Protein AF-A0A415JN51-F1 (afdb_monomer_lite)

Secondary structure (DSSP, 8-state):
----HHHHHHHHHHHHHHHHHTTT-EEEEEESSGGG-EEEEEE--GGGHHHHHTB-GGG-SS-HHHHHHHHHHT---HHHHTT-B-TTHHHHHHHHHHHHHHHHH-S------TT-S--------------PPPP-

Structure (mmCIF, N/CA/C/O backbone):
data_AF-A0A415JN51-F1
#
_entry.id   AF-A0A415JN51-F1
#
loop_
_atom_site.group_PDB
_atom_site.id
_atom_site.type_symbol
_atom_site.label_atom_id
_atom_site.label_alt_id
_atom_site.label_comp_id
_atom_site.label_asym_id
_atom_site.label_entity_id
_atom_site.label_seq_id
_atom_site.pdbx_PDB_ins_code
_atom_site.Cartn_x
_atom_site.Cartn_y
_atom_site.Cartn_z
_atom_site.occupancy
_atom_site.B_iso_or_equiv
_atom_site.auth_seq_id
_atom_site.auth_comp_id
_atom_site.auth_asym_id
_atom_site.auth_atom_id
_atom_site.pdbx_PDB_model_num
ATOM 1 N N . MET A 1 1 ? 3.462 10.883 14.722 1.00 76.31 1 MET A N 1
ATOM 2 C CA . MET A 1 1 ? 2.596 11.958 14.181 1.00 76.31 1 MET A CA 1
ATOM 3 C C . MET A 1 1 ? 1.151 11.483 14.237 1.00 76.31 1 MET A C 1
ATOM 5 O O . MET A 1 1 ? 0.926 10.316 13.935 1.00 76.31 1 MET A O 1
ATOM 9 N N . LYS A 1 2 ? 0.189 12.329 14.635 1.00 83.19 2 LYS A N 1
ATOM 10 C CA . LYS A 1 2 ? -1.236 11.962 14.549 1.00 83.19 2 LYS A CA 1
ATOM 11 C C . LYS A 1 2 ? -1.699 12.045 13.095 1.00 83.19 2 LYS A C 1
ATOM 13 O O . LYS A 1 2 ? -1.398 13.027 12.419 1.00 83.19 2 LYS A O 1
ATOM 18 N N . ALA A 1 3 ? -2.414 11.030 12.621 1.00 87.94 3 ALA A N 1
ATOM 19 C CA . ALA A 1 3 ? -2.976 11.055 11.275 1.00 87.94 3 ALA A CA 1
ATOM 20 C C . ALA A 1 3 ? -4.059 12.135 11.145 1.00 87.94 3 ALA A C 1
ATOM 22 O O . ALA A 1 3 ? -4.873 12.322 12.048 1.00 87.94 3 ALA A O 1
ATOM 23 N N . ASN A 1 4 ? -4.101 12.818 10.000 1.00 92.38 4 ASN A N 1
ATOM 24 C CA . ASN A 1 4 ? -5.181 13.744 9.652 1.00 92.38 4 ASN A CA 1
ATOM 25 C C . ASN A 1 4 ? -6.023 13.202 8.478 1.00 92.38 4 ASN A C 1
ATOM 27 O O . ASN A 1 4 ? -5.711 12.173 7.872 1.00 92.38 4 ASN A O 1
ATOM 31 N N . LYS A 1 5 ? -7.102 13.915 8.126 1.00 94.88 5 LYS A N 1
ATOM 32 C CA . LYS A 1 5 ? -8.010 13.526 7.029 1.00 94.88 5 LYS A CA 1
ATOM 33 C C . LYS A 1 5 ? -7.300 13.396 5.669 1.00 94.88 5 LYS A C 1
ATOM 35 O O . LYS A 1 5 ? -7.679 12.545 4.864 1.00 94.88 5 LYS A O 1
ATOM 40 N N . ARG A 1 6 ? -6.275 14.215 5.402 1.00 94.56 6 ARG A N 1
ATOM 41 C CA . ARG A 1 6 ? -5.499 14.179 4.151 1.00 94.56 6 ARG A CA 1
ATOM 42 C C . ARG A 1 6 ? -4.644 12.917 4.072 1.00 94.56 6 ARG A C 1
ATOM 44 O O . ARG A 1 6 ? -4.610 12.276 3.023 1.00 94.56 6 ARG A O 1
ATOM 51 N N . ASP A 1 7 ? -4.000 12.543 5.171 1.00 93.56 7 ASP A N 1
ATOM 52 C CA . ASP A 1 7 ? -3.170 11.338 5.242 1.00 93.56 7 ASP A CA 1
ATOM 53 C C . ASP A 1 7 ? -4.012 10.072 5.101 1.00 93.56 7 ASP A C 1
ATOM 55 O O . ASP A 1 7 ? -3.680 9.197 4.305 1.00 93.56 7 ASP A O 1
ATOM 59 N N . VAL A 1 8 ? -5.172 10.028 5.759 1.00 95.25 8 VAL A N 1
ATOM 60 C CA . VAL A 1 8 ? -6.149 8.940 5.597 1.00 95.25 8 VAL A CA 1
ATOM 61 C C . VAL A 1 8 ? -6.571 8.780 4.137 1.00 95.25 8 VAL A C 1
ATOM 63 O O . VAL A 1 8 ? -6.551 7.672 3.604 1.00 95.25 8 VAL A O 1
ATOM 66 N N . ARG A 1 9 ? -6.891 9.884 3.448 1.00 96.19 9 ARG A N 1
ATOM 67 C CA . ARG A 1 9 ? -7.280 9.839 2.031 1.00 96.19 9 ARG A CA 1
ATOM 68 C C . ARG A 1 9 ? -6.153 9.322 1.135 1.00 96.19 9 ARG A C 1
ATOM 70 O O . ARG A 1 9 ? -6.416 8.563 0.206 1.00 96.19 9 ARG A O 1
ATOM 77 N N . ARG A 1 10 ? -4.899 9.685 1.428 1.00 94.88 10 ARG A N 1
ATOM 78 C CA . ARG A 1 10 ? -3.720 9.149 0.725 1.00 94.88 10 ARG A CA 1
ATOM 79 C C . ARG A 1 10 ? -3.588 7.640 0.924 1.00 94.88 10 ARG A C 1
ATOM 81 O O . ARG A 1 10 ? -3.386 6.932 -0.058 1.00 94.88 10 ARG A O 1
ATOM 88 N N . VAL A 1 11 ? -3.758 7.153 2.156 1.00 95.12 11 VAL A N 1
ATOM 89 C CA . VAL A 1 11 ? -3.719 5.715 2.471 1.00 95.12 11 VAL A CA 1
ATOM 90 C C . VAL A 1 11 ? -4.843 4.961 1.755 1.00 95.12 11 VAL A C 1
ATOM 92 O O . VAL A 1 11 ? -4.575 3.922 1.164 1.00 95.12 11 VAL A O 1
ATOM 95 N N . ILE A 1 12 ? -6.070 5.496 1.733 1.00 96.38 12 ILE A N 1
ATOM 96 C CA . ILE A 1 12 ? -7.211 4.904 1.006 1.00 96.38 12 ILE A CA 1
ATOM 97 C C . ILE A 1 12 ? -6.912 4.793 -0.495 1.00 96.38 12 ILE A C 1
ATOM 99 O O . ILE A 1 12 ? -7.061 3.724 -1.087 1.00 96.38 12 ILE A O 1
ATOM 103 N N . ASN A 1 13 ? -6.454 5.883 -1.115 1.00 95.44 13 ASN A N 1
ATOM 104 C CA . ASN A 1 13 ? -6.142 5.889 -2.545 1.00 95.44 13 ASN A CA 1
ATOM 105 C C . ASN A 1 13 ? -5.024 4.895 -2.881 1.00 95.44 13 ASN A C 1
ATOM 107 O O . ASN A 1 13 ? -5.109 4.188 -3.885 1.00 95.44 13 ASN A O 1
ATOM 111 N N . LEU A 1 14 ? -4.007 4.805 -2.021 1.00 94.31 14 LEU A N 1
ATOM 112 C CA . LEU A 1 14 ? -2.934 3.832 -2.183 1.00 94.31 14 LEU A CA 1
ATOM 113 C C . LEU A 1 14 ? -3.397 2.400 -1.960 1.00 94.31 14 LEU A C 1
ATOM 115 O O . LEU A 1 14 ? -2.978 1.549 -2.727 1.00 94.31 14 LEU A O 1
ATOM 119 N N . ALA A 1 15 ? -4.272 2.121 -0.993 1.00 95.00 15 ALA A N 1
ATOM 120 C CA . ALA A 1 15 ? -4.824 0.780 -0.801 1.00 95.00 15 ALA A CA 1
ATOM 121 C C . ALA A 1 15 ? -5.560 0.298 -2.057 1.00 95.00 15 ALA A C 1
ATOM 123 O O . ALA A 1 15 ? -5.341 -0.821 -2.499 1.00 95.00 15 ALA A O 1
ATOM 124 N N . ARG A 1 16 ? -6.353 1.169 -2.693 1.00 95.38 16 ARG A N 1
ATOM 125 C CA . ARG A 1 16 ? -7.057 0.853 -3.949 1.00 95.38 16 ARG A CA 1
ATOM 126 C C . ARG A 1 16 ? -6.125 0.685 -5.147 1.00 95.38 16 ARG A C 1
ATOM 128 O O . ARG A 1 16 ? -6.433 -0.074 -6.060 1.00 95.38 16 ARG A O 1
ATOM 135 N N . GLY A 1 17 ? -5.036 1.450 -5.207 1.00 92.19 17 GLY A N 1
ATOM 136 C CA . GLY A 1 17 ? -4.001 1.263 -6.228 1.00 92.19 17 GLY A CA 1
ATOM 137 C C . GLY A 1 17 ? -3.260 -0.056 -6.023 1.00 92.19 17 GLY A C 1
ATOM 138 O O . GLY A 1 17 ? -3.171 -0.872 -6.932 1.00 92.19 17 GLY A O 1
ATOM 139 N N . TYR A 1 18 ? -2.828 -0.288 -4.787 1.00 91.50 18 TYR A N 1
ATOM 140 C CA . TYR A 1 18 ? -2.151 -1.496 -4.347 1.00 91.50 18 TYR A CA 1
ATOM 141 C C . TYR A 1 18 ? -2.967 -2.752 -4.642 1.00 91.50 18 TYR A C 1
ATOM 143 O O . TYR A 1 18 ? -2.437 -3.677 -5.238 1.00 91.50 18 TYR A O 1
ATOM 151 N N . ASP A 1 19 ? -4.249 -2.775 -4.286 1.00 92.75 19 ASP A N 1
ATOM 152 C CA . ASP A 1 19 ? -5.133 -3.919 -4.521 1.00 92.75 19 ASP A CA 1
ATOM 153 C C . ASP A 1 19 ? -5.252 -4.270 -6.011 1.00 92.75 19 ASP A C 1
ATOM 155 O O . ASP A 1 19 ? -5.131 -5.429 -6.389 1.00 92.75 19 ASP A O 1
ATOM 159 N N . ARG A 1 20 ? -5.398 -3.251 -6.868 1.00 90.56 20 ARG A N 1
ATOM 160 C CA . ARG A 1 20 ? -5.550 -3.434 -8.319 1.00 90.56 20 ARG A CA 1
ATOM 161 C C . ARG A 1 20 ? -4.257 -3.856 -9.014 1.00 90.56 20 ARG A C 1
ATOM 163 O O . ARG A 1 20 ? -4.278 -4.717 -9.894 1.00 90.56 20 ARG A O 1
ATOM 170 N N . ASN A 1 21 ? -3.144 -3.231 -8.637 1.00 86.06 21 ASN A N 1
ATOM 171 C CA . ASN A 1 21 ? -1.925 -3.256 -9.443 1.00 86.06 21 ASN A CA 1
ATOM 172 C C . ASN A 1 21 ? -0.782 -4.052 -8.815 1.00 86.06 21 ASN A C 1
ATOM 174 O O . ASN A 1 21 ? 0.101 -4.475 -9.546 1.00 86.06 21 ASN A O 1
ATOM 178 N N . LEU A 1 22 ? -0.761 -4.232 -7.490 1.00 84.88 22 LEU A N 1
ATOM 179 C CA . LEU A 1 22 ? 0.394 -4.774 -6.763 1.00 84.88 22 LEU A CA 1
ATOM 180 C C . LEU A 1 22 ? 0.063 -6.058 -6.000 1.00 84.88 22 LEU A C 1
ATOM 182 O O . LEU A 1 22 ? 0.839 -7.004 -6.025 1.00 84.88 22 LEU A O 1
ATOM 186 N N . CYS A 1 23 ? -1.065 -6.098 -5.294 1.00 88.06 23 CYS A N 1
ATOM 187 C CA . CYS A 1 23 ? -1.381 -7.164 -4.352 1.00 88.06 23 CYS A CA 1
ATOM 188 C C . CYS A 1 23 ? -1.488 -8.530 -5.045 1.00 88.06 23 CYS A C 1
ATOM 190 O O . CYS A 1 23 ? -2.244 -8.693 -5.998 1.00 88.06 23 CYS A O 1
ATOM 192 N N . GLY A 1 24 ? -0.776 -9.524 -4.508 1.00 83.62 24 GLY A N 1
ATOM 193 C CA . GLY A 1 24 ? -0.773 -10.893 -5.025 1.00 83.62 24 GLY A CA 1
ATOM 194 C C . GLY A 1 24 ? 0.071 -11.078 -6.284 1.00 83.62 24 GLY A C 1
ATOM 195 O O . GLY A 1 24 ? -0.051 -12.114 -6.924 1.00 83.62 24 GLY A O 1
ATOM 196 N N . ARG A 1 25 ? 0.894 -10.086 -6.639 1.00 79.38 25 ARG A N 1
ATOM 197 C CA . ARG A 1 25 ? 1.806 -10.143 -7.779 1.00 79.38 25 ARG A CA 1
ATOM 198 C C . ARG A 1 25 ? 3.252 -10.098 -7.298 1.00 79.38 25 ARG A C 1
ATOM 200 O O . ARG A 1 25 ? 3.581 -9.357 -6.363 1.00 79.38 25 ARG A O 1
ATOM 207 N N . ASP A 1 26 ? 4.086 -10.856 -7.992 1.00 77.94 26 ASP A N 1
ATOM 208 C CA . ASP A 1 26 ? 5.535 -10.834 -7.856 1.00 77.94 26 ASP A CA 1
ATOM 209 C C . ASP A 1 26 ? 6.126 -10.032 -9.017 1.00 77.94 26 ASP A C 1
ATOM 211 O O . ASP A 1 26 ? 5.681 -10.142 -10.163 1.00 77.94 26 ASP A O 1
ATOM 215 N N . PHE A 1 27 ? 7.097 -9.175 -8.713 1.00 73.94 27 PHE A N 1
ATOM 216 C CA . PHE A 1 27 ? 7.750 -8.315 -9.694 1.00 73.94 27 PHE A CA 1
ATOM 217 C C . PHE A 1 27 ? 9.254 -8.520 -9.643 1.00 73.94 27 PHE A C 1
ATOM 219 O O . PHE A 1 27 ? 9.859 -8.422 -8.577 1.00 73.94 27 PHE A O 1
ATOM 226 N N . LEU A 1 28 ? 9.865 -8.696 -10.812 1.00 72.69 28 LEU A N 1
ATOM 227 C CA . LEU A 1 28 ? 11.296 -8.500 -10.983 1.00 72.69 28 LEU A CA 1
ATOM 228 C C . LEU A 1 28 ? 11.534 -7.077 -11.488 1.00 72.69 28 LEU A C 1
ATOM 230 O O . LEU A 1 28 ? 11.117 -6.711 -12.587 1.00 72.69 28 LEU A O 1
ATOM 234 N N . ILE A 1 29 ? 12.192 -6.263 -10.674 1.00 73.50 29 ILE A N 1
ATOM 235 C CA . ILE A 1 29 ? 12.566 -4.896 -11.020 1.00 73.50 29 ILE A CA 1
ATOM 236 C C . ILE A 1 29 ? 14.008 -4.918 -11.521 1.00 73.50 29 ILE A C 1
ATOM 238 O O . ILE A 1 29 ? 14.932 -5.113 -10.733 1.00 73.50 29 ILE A O 1
ATOM 242 N N . CYS A 1 30 ? 14.199 -4.688 -12.819 1.00 74.19 30 CYS A N 1
ATOM 243 C CA . CYS A 1 30 ? 15.519 -4.471 -13.409 1.00 74.19 30 CYS A CA 1
ATOM 244 C C . CYS A 1 30 ? 15.842 -2.971 -13.414 1.00 74.19 30 CYS A C 1
ATOM 246 O O . CYS A 1 30 ? 15.041 -2.167 -13.895 1.00 74.19 30 CYS A O 1
ATOM 248 N N . TYR A 1 31 ? 16.999 -2.585 -12.884 1.00 69.69 31 TYR A N 1
ATOM 249 C CA . TYR A 1 31 ? 17.445 -1.193 -12.804 1.00 69.69 31 TYR A CA 1
ATOM 250 C C . TYR A 1 31 ? 18.951 -1.087 -13.064 1.00 69.69 31 TYR A C 1
ATOM 252 O O . TYR A 1 31 ? 19.696 -2.011 -12.768 1.00 69.69 31 TYR A O 1
ATOM 260 N N . GLY A 1 32 ? 19.410 0.038 -13.611 1.00 69.56 32 GLY A N 1
ATOM 261 C CA . GLY A 1 32 ? 20.776 0.189 -14.130 1.00 69.56 32 GLY A CA 1
ATOM 262 C C . GLY A 1 32 ? 20.790 0.254 -15.658 1.00 69.56 32 GLY A C 1
ATOM 263 O O . GLY A 1 32 ? 19.733 0.328 -16.286 1.00 69.56 32 GLY A O 1
ATOM 264 N N . SER A 1 33 ? 21.978 0.269 -16.257 1.00 71.88 33 SER A N 1
ATOM 265 C CA . SER A 1 33 ? 22.157 0.445 -17.703 1.00 71.88 33 SER A CA 1
ATOM 266 C C . SER A 1 33 ? 23.223 -0.491 -18.253 1.00 71.88 33 SER A C 1
ATOM 268 O O . SER A 1 33 ? 24.275 -0.635 -17.638 1.00 71.88 33 SER A O 1
ATOM 270 N N . GLY A 1 34 ? 22.974 -1.053 -19.439 1.00 73.06 34 GLY A N 1
ATOM 271 C CA . GLY A 1 34 ? 23.931 -1.922 -20.124 1.00 73.06 34 GLY A CA 1
ATOM 272 C C . GLY A 1 34 ? 24.302 -3.138 -19.277 1.00 73.06 34 GLY A C 1
ATOM 273 O O . GLY A 1 34 ? 23.420 -3.810 -18.740 1.00 73.06 34 GLY A O 1
ATOM 274 N N . ASP A 1 35 ? 25.603 -3.373 -19.140 1.00 76.19 35 ASP A N 1
ATOM 275 C CA . ASP A 1 35 ? 26.159 -4.525 -18.425 1.00 76.19 35 ASP A CA 1
ATOM 276 C C . ASP A 1 35 ? 26.058 -4.404 -16.888 1.00 76.19 35 ASP A C 1
ATOM 278 O O . ASP A 1 35 ? 26.189 -5.401 -16.184 1.00 76.19 35 ASP A O 1
ATOM 282 N N . ASP A 1 36 ? 25.727 -3.218 -16.358 1.00 75.88 36 ASP A N 1
ATOM 283 C CA . ASP A 1 36 ? 25.578 -2.952 -14.914 1.00 75.88 36 ASP A CA 1
ATOM 284 C C . ASP A 1 36 ? 24.129 -3.098 -14.407 1.00 75.88 36 ASP A C 1
ATOM 286 O O . ASP A 1 36 ? 23.755 -2.581 -13.344 1.00 75.88 36 ASP A O 1
ATOM 290 N N . ALA A 1 37 ? 23.268 -3.773 -15.171 1.00 77.19 37 ALA A N 1
ATOM 291 C CA . ALA A 1 37 ? 21.887 -4.000 -14.770 1.00 77.19 37 ALA A CA 1
ATOM 292 C C . ALA A 1 37 ? 21.809 -4.873 -13.503 1.00 77.19 37 ALA A C 1
ATOM 294 O O . ALA A 1 37 ? 22.338 -5.980 -13.428 1.00 77.19 37 ALA A O 1
ATOM 295 N N . ARG A 1 38 ? 21.083 -4.379 -12.502 1.00 74.06 38 ARG A N 1
ATOM 296 C CA . ARG A 1 38 ? 20.756 -5.077 -11.259 1.00 74.06 38 ARG A CA 1
ATOM 297 C C . ARG A 1 38 ? 19.298 -5.496 -11.265 1.00 74.06 38 ARG A C 1
ATOM 299 O O . ARG A 1 38 ? 18.451 -4.854 -11.885 1.00 74.06 38 ARG A O 1
ATOM 306 N N . MET A 1 39 ? 19.008 -6.563 -10.535 1.00 75.62 39 MET A N 1
ATOM 307 C CA . MET A 1 39 ? 17.667 -7.120 -10.416 1.00 75.62 39 MET A CA 1
ATOM 308 C C . MET A 1 39 ? 17.243 -7.152 -8.952 1.00 75.62 39 MET A C 1
ATOM 310 O O . MET A 1 39 ? 18.033 -7.499 -8.075 1.00 75.62 39 MET A O 1
ATOM 314 N N . LEU A 1 40 ? 15.991 -6.789 -8.695 1.00 74.31 40 LEU A N 1
ATOM 315 C CA . LEU A 1 40 ? 15.366 -6.870 -7.384 1.00 74.31 40 LEU A CA 1
ATOM 316 C C . LEU A 1 40 ? 14.022 -7.577 -7.515 1.00 74.31 40 LEU A C 1
ATOM 318 O O . LEU A 1 40 ? 13.109 -7.067 -8.160 1.00 74.31 40 LEU A O 1
ATOM 322 N N . GLU A 1 41 ? 13.898 -8.734 -6.881 1.00 78.12 41 GLU A N 1
ATOM 323 C CA . GLU A 1 41 ? 12.629 -9.443 -6.773 1.00 78.12 41 GLU A CA 1
ATOM 324 C C . GLU A 1 41 ? 11.813 -8.895 -5.597 1.00 78.12 41 GLU A C 1
ATOM 326 O O . GLU A 1 41 ? 12.327 -8.708 -4.489 1.00 78.12 41 GLU A O 1
ATOM 331 N N . VAL A 1 42 ? 10.537 -8.597 -5.843 1.00 77.19 42 VAL A N 1
ATOM 332 C CA . VAL A 1 42 ? 9.633 -8.026 -4.844 1.00 77.19 42 VAL A CA 1
ATOM 333 C C . VAL A 1 42 ? 8.257 -8.675 -4.925 1.00 77.19 42 VAL A C 1
ATOM 335 O O . VAL A 1 42 ? 7.561 -8.562 -5.932 1.00 77.19 42 VAL A O 1
ATOM 338 N N . SER A 1 43 ? 7.823 -9.250 -3.804 1.00 82.19 43 SER A N 1
ATOM 339 C CA . SER A 1 43 ? 6.470 -9.783 -3.620 1.00 82.19 43 SER A CA 1
ATOM 340 C C . SER A 1 43 ? 5.595 -8.833 -2.807 1.00 82.19 43 SER A C 1
ATOM 342 O O . SER A 1 43 ? 5.941 -8.424 -1.689 1.00 82.19 43 SER A O 1
ATOM 344 N N . PHE A 1 44 ? 4.401 -8.527 -3.314 1.00 83.50 44 PHE A N 1
ATOM 345 C CA . PHE A 1 44 ? 3.446 -7.658 -2.627 1.00 83.50 44 PHE A CA 1
ATOM 346 C C . PHE A 1 44 ? 2.267 -8.454 -2.064 1.00 83.50 44 PHE A C 1
ATOM 348 O O . PHE A 1 44 ? 1.418 -8.960 -2.792 1.00 83.50 44 PHE A O 1
ATOM 355 N N . SER A 1 45 ? 2.157 -8.506 -0.733 1.00 85.38 45 SER A N 1
ATOM 356 C CA . SER A 1 45 ? 1.019 -9.133 -0.051 1.00 85.38 45 SER A CA 1
ATOM 357 C C . SER A 1 45 ? 0.199 -8.157 0.794 1.00 85.38 45 SER A C 1
ATOM 359 O O . SER A 1 45 ? 0.734 -7.295 1.497 1.00 85.38 45 SER A O 1
ATOM 361 N N . LYS A 1 46 ? -1.119 -8.395 0.859 1.00 85.06 46 LYS A N 1
ATOM 362 C CA . LYS A 1 46 ? -2.066 -7.664 1.729 1.00 85.06 46 LYS A CA 1
ATOM 363 C C . LYS A 1 46 ? -1.610 -7.529 3.189 1.00 85.06 46 LYS A C 1
ATOM 365 O O . LYS A 1 46 ? -1.918 -6.541 3.847 1.00 85.06 46 LYS A O 1
ATOM 370 N N . LYS A 1 47 ? -0.854 -8.510 3.701 1.00 83.81 47 LYS A N 1
ATOM 371 C CA . LYS A 1 47 ? -0.327 -8.526 5.078 1.00 83.81 47 LYS A CA 1
ATOM 372 C C . LYS A 1 47 ? 0.781 -7.491 5.312 1.00 83.81 47 LYS A C 1
ATOM 374 O O . LYS A 1 47 ? 1.081 -7.194 6.461 1.00 83.81 47 LYS A O 1
ATOM 379 N N . ARG A 1 48 ? 1.406 -6.980 4.247 1.00 85.56 48 ARG A N 1
ATOM 380 C CA . ARG A 1 48 ? 2.550 -6.056 4.294 1.00 85.56 48 ARG A CA 1
ATOM 381 C C . ARG A 1 48 ? 2.204 -4.646 3.812 1.00 85.56 48 ARG A C 1
ATOM 383 O O . ARG A 1 48 ? 3.091 -3.795 3.774 1.00 85.56 48 ARG A O 1
ATOM 390 N N . PHE A 1 49 ? 0.937 -4.367 3.498 1.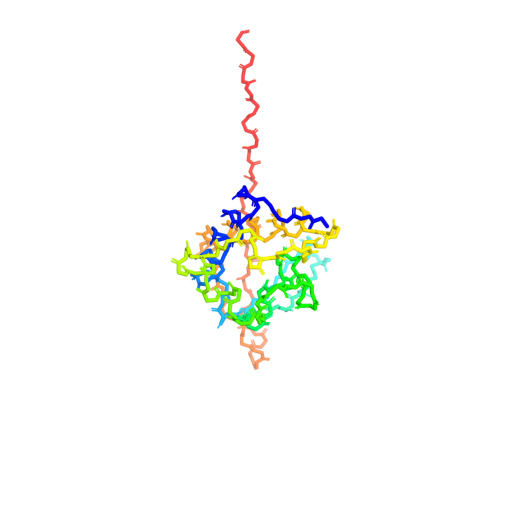00 90.19 49 PHE A N 1
ATOM 391 C CA . PHE A 1 49 ? 0.498 -3.046 3.038 1.00 90.19 49 PHE A CA 1
ATOM 392 C C . PHE A 1 49 ? 0.946 -1.915 3.979 1.00 90.19 49 PHE A C 1
ATOM 394 O O . PHE A 1 49 ? 1.486 -0.911 3.526 1.00 90.19 49 PHE A O 1
ATOM 401 N N . ASN A 1 50 ? 0.811 -2.100 5.295 1.00 90.38 50 ASN A N 1
ATOM 402 C CA . ASN A 1 50 ? 1.240 -1.128 6.305 1.00 90.38 50 ASN A CA 1
ATOM 403 C C . ASN A 1 50 ? 2.728 -0.751 6.174 1.00 90.38 50 ASN A C 1
ATOM 405 O O . ASN A 1 50 ? 3.083 0.415 6.338 1.00 90.38 50 ASN A O 1
ATOM 409 N N . HIS A 1 51 ? 3.593 -1.711 5.830 1.00 87.75 51 HIS A N 1
ATOM 410 C CA . HIS A 1 51 ? 5.017 -1.457 5.646 1.00 87.75 51 HIS A CA 1
ATOM 411 C C . HIS A 1 51 ? 5.270 -0.597 4.406 1.00 87.75 51 HIS A C 1
ATOM 413 O O . HIS A 1 51 ? 6.108 0.305 4.468 1.00 87.75 51 HIS A O 1
ATOM 419 N N . LEU A 1 52 ? 4.530 -0.839 3.318 1.00 87.94 52 LEU A N 1
ATOM 420 C CA . LEU A 1 52 ? 4.619 -0.052 2.087 1.00 87.94 52 LEU A CA 1
ATOM 421 C C . LEU A 1 52 ? 4.247 1.411 2.327 1.00 87.94 52 LEU A C 1
ATOM 423 O O . LEU A 1 52 ? 4.917 2.293 1.807 1.00 87.94 52 LEU A O 1
ATOM 427 N N . VAL A 1 53 ? 3.208 1.671 3.123 1.00 89.50 53 VAL A N 1
ATOM 428 C CA . VAL A 1 53 ? 2.716 3.036 3.362 1.00 89.50 53 VAL A CA 1
ATOM 429 C C . VAL A 1 53 ? 3.291 3.695 4.617 1.00 89.50 53 VAL A C 1
ATOM 431 O O . VAL A 1 53 ? 2.935 4.825 4.916 1.00 89.50 53 VAL A O 1
ATOM 434 N N . GLY A 1 54 ? 4.195 3.035 5.349 1.00 91.94 54 GLY A N 1
ATOM 435 C CA . GLY A 1 54 ? 4.863 3.620 6.520 1.00 91.94 54 GLY A CA 1
ATOM 436 C C . GLY A 1 54 ? 3.978 3.751 7.765 1.00 91.94 54 GLY A C 1
ATOM 437 O O . GLY A 1 54 ? 4.139 4.709 8.525 1.00 91.94 54 GLY A O 1
ATOM 438 N N . ILE A 1 55 ? 3.065 2.799 7.968 1.00 92.19 55 ILE A N 1
ATOM 439 C CA . ILE A 1 55 ? 2.192 2.691 9.145 1.00 92.19 55 ILE A CA 1
ATOM 440 C C . ILE A 1 55 ? 2.800 1.697 10.147 1.00 92.19 55 ILE A C 1
ATOM 442 O O . ILE A 1 55 ? 2.996 0.518 9.828 1.00 92.19 55 ILE A O 1
ATOM 446 N N . ASP A 1 56 ? 3.066 2.175 11.364 1.00 90.50 56 ASP A N 1
ATOM 447 C CA . ASP A 1 56 ? 3.463 1.356 12.509 1.00 90.50 56 ASP A CA 1
ATOM 448 C C . ASP A 1 56 ? 2.241 0.642 13.098 1.00 90.50 56 ASP A C 1
ATOM 450 O O . ASP A 1 56 ? 1.319 1.247 13.653 1.00 90.50 56 ASP A O 1
ATOM 454 N N . ILE A 1 57 ? 2.252 -0.680 12.978 1.00 86.62 57 ILE A N 1
ATOM 455 C CA . ILE A 1 57 ? 1.158 -1.548 13.404 1.00 86.62 57 ILE A CA 1
ATOM 456 C C . ILE A 1 57 ? 0.938 -1.561 14.911 1.00 86.62 57 ILE A C 1
ATOM 458 O O . ILE A 1 57 ? -0.193 -1.761 15.344 1.00 86.62 57 ILE A O 1
ATOM 462 N N . ASN A 1 58 ? 1.984 -1.298 15.693 1.00 88.31 58 ASN A N 1
ATOM 463 C CA . ASN A 1 58 ? 1.918 -1.316 17.153 1.00 88.31 58 ASN A CA 1
ATOM 464 C C . ASN A 1 58 ? 1.343 -0.011 17.718 1.00 88.31 58 ASN A C 1
ATOM 466 O O . ASN A 1 58 ? 1.090 0.097 18.913 1.00 88.31 58 ASN A O 1
ATOM 470 N N . ARG A 1 59 ? 1.143 0.992 16.856 1.00 89.75 59 ARG A N 1
ATOM 471 C CA . ARG A 1 59 ? 0.639 2.327 17.204 1.00 89.75 59 ARG A CA 1
ATOM 472 C C . ARG A 1 59 ? -0.694 2.650 16.525 1.00 89.75 59 ARG A C 1
ATOM 474 O O . ARG A 1 59 ? -1.141 3.798 16.561 1.00 89.75 59 ARG A O 1
ATOM 481 N N . CYS A 1 60 ? -1.295 1.662 15.860 1.00 90.38 60 CYS A N 1
ATOM 482 C CA . CYS A 1 60 ? -2.647 1.754 15.320 1.00 90.38 60 CYS A CA 1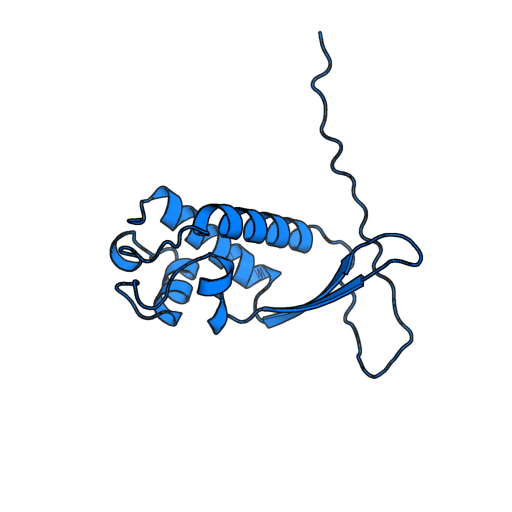
ATOM 483 C C . CYS A 1 60 ? -3.666 1.483 16.430 1.00 90.38 60 CYS A C 1
ATOM 485 O O . CYS A 1 60 ? -3.453 0.615 17.271 1.00 90.38 60 CYS A O 1
ATOM 487 N N . ASN A 1 61 ? -4.819 2.149 16.368 1.00 93.81 61 ASN A N 1
ATOM 488 C CA . ASN A 1 61 ? -5.935 1.863 17.276 1.00 93.81 61 ASN A CA 1
ATOM 489 C C . ASN A 1 61 ? -6.777 0.666 16.802 1.00 93.81 61 ASN A C 1
ATOM 491 O O . ASN A 1 61 ? -7.670 0.201 17.505 1.00 93.81 61 ASN A O 1
ATOM 495 N N . VAL A 1 62 ? -6.505 0.160 15.597 1.00 92.00 62 VAL A N 1
ATOM 496 C CA . VAL A 1 62 ? -7.113 -1.050 15.039 1.00 92.00 62 VAL A CA 1
ATOM 497 C C . VAL A 1 62 ? -6.040 -2.031 14.586 1.00 92.00 62 VAL A C 1
ATOM 499 O O . VAL A 1 62 ? -4.902 -1.658 14.308 1.00 92.00 62 VAL A O 1
ATOM 502 N N . LYS A 1 63 ? -6.415 -3.305 14.457 1.00 87.81 63 LYS A N 1
ATOM 503 C CA . LYS A 1 63 ? -5.486 -4.356 14.031 1.00 87.81 63 LYS A CA 1
ATOM 504 C C . LYS A 1 63 ? -4.976 -4.113 12.594 1.00 87.81 63 LYS A C 1
ATOM 506 O O . LYS A 1 63 ? -5.731 -3.619 11.755 1.00 87.81 63 LYS A O 1
ATOM 511 N N . PRO A 1 64 ? -3.752 -4.540 12.236 1.00 75.69 64 PRO A N 1
ATOM 512 C CA . PRO A 1 64 ? -3.129 -4.199 10.946 1.00 75.69 64 PRO A CA 1
ATOM 513 C C . PRO A 1 64 ? -3.917 -4.625 9.707 1.00 75.69 64 PRO A C 1
ATOM 515 O O . PRO A 1 64 ? -4.056 -3.867 8.749 1.00 75.69 64 PRO A O 1
ATOM 518 N N . TRP A 1 65 ? -4.495 -5.826 9.728 1.00 79.00 65 TRP A N 1
ATOM 519 C CA . TRP A 1 65 ? -5.332 -6.302 8.624 1.00 79.00 65 TRP A CA 1
ATOM 520 C C . TRP A 1 65 ? -6.656 -5.536 8.514 1.00 79.00 65 TRP A C 1
ATOM 522 O O . TRP A 1 65 ? -7.244 -5.486 7.435 1.00 79.00 65 TRP A O 1
ATOM 532 N N . VAL A 1 66 ? -7.134 -4.941 9.614 1.00 90.88 66 VAL A N 1
ATOM 533 C CA . VAL A 1 66 ? -8.327 -4.083 9.626 1.00 90.88 66 VAL A CA 1
ATOM 534 C C . VAL A 1 66 ? -8.013 -2.748 8.962 1.00 90.88 66 VAL A C 1
ATOM 536 O O . VAL A 1 66 ? -8.858 -2.256 8.221 1.00 90.88 66 VAL A O 1
ATOM 539 N N . VAL A 1 67 ? -6.797 -2.210 9.133 1.00 91.75 67 VAL A N 1
ATOM 540 C CA . VAL A 1 67 ? -6.354 -0.992 8.429 1.00 91.75 67 VAL A CA 1
ATOM 541 C C . VAL A 1 67 ? -6.486 -1.170 6.920 1.00 91.75 67 VAL A C 1
ATOM 543 O O . VAL A 1 67 ? -7.140 -0.356 6.275 1.00 91.75 67 VAL A O 1
ATOM 546 N N . TYR A 1 68 ? -5.930 -2.253 6.361 1.00 92.94 68 TYR A N 1
ATOM 547 C CA . TYR A 1 68 ? -6.015 -2.506 4.918 1.00 92.94 68 TYR A CA 1
ATOM 548 C C . TYR A 1 68 ? -7.465 -2.677 4.4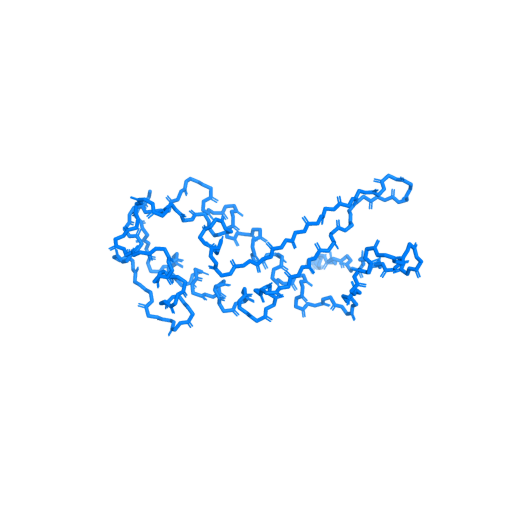48 1.00 92.94 68 TYR A C 1
ATOM 550 O O . TYR A 1 68 ? -7.878 -2.026 3.492 1.00 92.94 68 TYR A O 1
ATOM 558 N N . LYS A 1 69 ? -8.271 -3.481 5.159 1.00 94.38 69 LYS A N 1
ATOM 559 C CA . LYS A 1 69 ? -9.691 -3.689 4.821 1.00 94.38 69 LYS A CA 1
ATOM 560 C C . LYS A 1 69 ? -10.494 -2.385 4.837 1.00 94.38 69 LYS A C 1
ATOM 562 O O . LYS A 1 69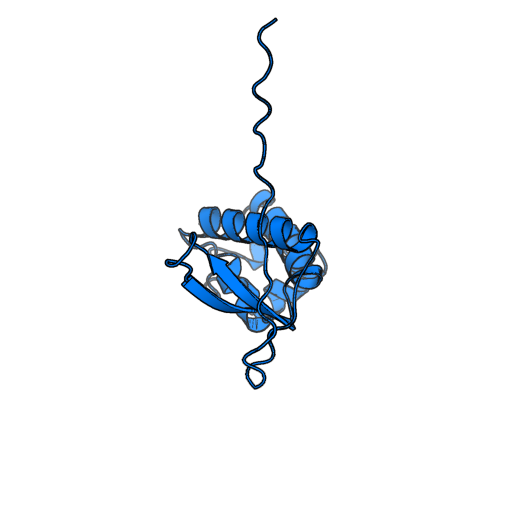 ? -11.208 -2.099 3.881 1.00 94.38 69 LYS A O 1
ATOM 567 N N . LYS A 1 70 ? -10.353 -1.578 5.894 1.00 96.38 70 LYS A N 1
ATOM 568 C CA . LYS A 1 70 ? -11.009 -0.267 6.004 1.00 96.38 70 LYS A CA 1
ATOM 569 C C . LYS A 1 70 ? -10.517 0.707 4.935 1.00 96.38 70 LYS A C 1
ATOM 571 O O . LYS A 1 70 ? -11.318 1.454 4.380 1.00 96.38 70 LYS A O 1
ATOM 576 N N . ALA A 1 71 ? -9.219 0.703 4.627 1.00 95.50 71 ALA A N 1
ATOM 577 C CA . ALA A 1 71 ? -8.655 1.549 3.579 1.00 95.50 71 ALA A CA 1
ATOM 578 C C . ALA A 1 71 ? -9.238 1.195 2.204 1.00 95.50 71 ALA A C 1
ATOM 580 O O . ALA A 1 71 ? -9.653 2.091 1.471 1.00 95.50 71 ALA A O 1
ATOM 581 N N . LEU A 1 72 ? -9.339 -0.100 1.888 1.00 95.62 72 LEU A N 1
ATOM 582 C CA . LEU A 1 72 ? -9.918 -0.585 0.637 1.00 95.62 72 LEU A CA 1
ATOM 583 C C . LEU A 1 72 ? -11.407 -0.215 0.523 1.00 95.62 72 LEU A C 1
ATOM 585 O O . LEU A 1 72 ? -11.829 0.348 -0.488 1.00 95.62 72 LEU A O 1
ATOM 589 N N . ALA A 1 73 ? -12.164 -0.417 1.606 1.00 97.12 73 ALA A N 1
ATOM 590 C CA . ALA A 1 73 ? -13.573 -0.035 1.713 1.00 97.12 73 ALA A CA 1
ATOM 591 C C . ALA A 1 73 ? -13.809 1.491 1.753 1.00 97.12 73 ALA A C 1
ATOM 593 O O . ALA A 1 73 ? -14.944 1.941 1.630 1.00 97.12 73 ALA A O 1
ATOM 594 N N . GLY A 1 74 ? -12.763 2.308 1.924 1.00 97.06 74 GLY A N 1
ATOM 595 C CA . GLY A 1 74 ? -12.884 3.763 2.060 1.00 97.06 74 GLY A CA 1
ATOM 596 C C . GLY A 1 74 ? -13.447 4.236 3.407 1.00 97.06 74 GLY A C 1
ATOM 597 O O . GLY A 1 74 ? -13.837 5.393 3.521 1.00 97.06 74 GLY A O 1
ATOM 598 N N . THR A 1 75 ? -13.472 3.370 4.422 1.00 97.81 75 THR A N 1
ATOM 599 C CA . THR A 1 75 ? -14.028 3.634 5.763 1.00 97.81 75 THR A CA 1
ATOM 600 C C . THR A 1 75 ? -12.956 3.878 6.831 1.00 97.81 75 THR A C 1
ATOM 602 O O . THR A 1 75 ? -13.268 3.998 8.014 1.00 97.81 75 THR A O 1
ATOM 605 N N . LEU A 1 76 ? -11.679 3.941 6.437 1.00 96.62 76 LEU A N 1
ATOM 606 C CA . LEU A 1 76 ? -10.572 4.258 7.340 1.00 96.62 76 LEU A CA 1
ATOM 607 C C . LEU A 1 76 ? -10.703 5.691 7.873 1.00 96.62 76 LEU A C 1
ATOM 609 O O . LEU A 1 76 ? -10.949 6.622 7.109 1.00 96.62 76 LEU A O 1
ATOM 613 N N . THR A 1 77 ? -10.483 5.875 9.173 1.00 96.44 77 THR A N 1
ATOM 614 C CA . THR A 1 77 ? -10.560 7.181 9.842 1.00 96.44 77 THR A CA 1
ATOM 615 C C . THR A 1 77 ? -9.213 7.610 10.439 1.00 96.44 77 THR A C 1
ATOM 617 O O . THR A 1 77 ? -8.326 6.776 10.636 1.00 96.44 77 THR A O 1
ATOM 620 N N . PRO A 1 78 ? -9.034 8.903 10.784 1.00 95.69 78 PRO A N 1
ATOM 621 C CA . PRO A 1 78 ? -7.846 9.352 11.510 1.00 95.69 78 PRO A CA 1
ATOM 622 C C . PRO A 1 78 ? -7.682 8.657 12.866 1.00 95.69 78 PRO A C 1
ATOM 624 O O . PRO A 1 78 ? -6.564 8.333 13.260 1.00 95.69 78 PRO A O 1
ATOM 627 N N . HIS A 1 79 ? -8.798 8.384 13.553 1.00 94.81 79 HIS A N 1
ATOM 628 C CA . HIS A 1 79 ? -8.798 7.680 14.831 1.00 94.81 79 HIS A CA 1
ATOM 629 C C . HIS A 1 79 ? -8.257 6.254 14.694 1.00 94.81 79 HIS A C 1
ATOM 631 O O . HIS A 1 79 ? -7.468 5.836 15.531 1.00 94.81 79 HIS A O 1
ATOM 637 N N . ASP A 1 80 ? -8.615 5.529 13.629 1.00 94.94 80 ASP A N 1
ATOM 638 C CA . ASP A 1 80 ? -8.109 4.169 13.390 1.00 94.94 80 ASP A CA 1
ATOM 639 C C . ASP A 1 80 ? -6.575 4.131 13.288 1.00 94.94 80 ASP A C 1
ATOM 641 O O . ASP A 1 80 ? -5.932 3.203 13.783 1.00 94.94 80 ASP A O 1
ATOM 645 N N . LEU A 1 81 ? -5.984 5.155 12.662 1.00 93.38 81 LEU A N 1
ATOM 646 C CA . LEU A 1 81 ? -4.535 5.279 12.516 1.00 93.38 81 LEU A CA 1
ATOM 647 C C . LEU A 1 81 ? -3.851 5.812 13.780 1.00 93.38 81 LEU A C 1
ATOM 649 O O . LEU A 1 81 ? -2.681 5.502 13.990 1.00 93.38 81 LEU A O 1
ATOM 653 N N . GLY A 1 82 ? -4.525 6.604 14.614 1.00 90.94 82 GLY A N 1
ATOM 654 C CA . GLY A 1 82 ? -3.940 7.157 15.837 1.00 90.94 82 GLY A CA 1
ATOM 655 C C . GLY A 1 82 ? -2.599 7.862 15.582 1.00 90.94 82 GLY A C 1
ATOM 656 O O . GLY A 1 82 ? -2.500 8.761 14.740 1.00 90.94 82 GLY A O 1
ATOM 657 N N . SER A 1 83 ? -1.558 7.421 16.295 1.00 90.88 83 SER A N 1
ATOM 658 C CA . SER A 1 83 ? -0.178 7.925 16.180 1.00 90.88 83 SER A CA 1
ATOM 659 C C . SER A 1 83 ? 0.741 7.015 15.345 1.00 90.88 83 SER A C 1
ATOM 661 O O . SER A 1 83 ? 1.966 7.115 15.457 1.00 90.88 83 SER A O 1
ATOM 663 N N . SER A 1 84 ? 0.171 6.131 14.518 1.00 92.19 84 SER A N 1
ATOM 664 C CA . SER A 1 84 ? 0.900 5.110 13.744 1.00 92.19 84 SER A CA 1
ATOM 665 C C . SER A 1 84 ? 1.730 5.621 12.576 1.00 92.19 84 SER A C 1
ATOM 667 O O . SER A 1 84 ? 2.541 4.870 12.033 1.00 92.19 84 SER A O 1
ATOM 669 N N . LEU A 1 85 ? 1.553 6.874 12.157 1.00 92.81 85 LEU A N 1
ATOM 670 C CA . LEU A 1 85 ? 2.321 7.407 11.040 1.00 92.81 85 LEU A CA 1
ATOM 671 C C . LEU A 1 85 ? 3.786 7.552 11.460 1.00 92.81 85 LEU A C 1
ATOM 673 O O . LEU A 1 85 ? 4.126 8.394 12.302 1.00 92.81 85 LEU A O 1
ATOM 677 N N . SER A 1 86 ? 4.634 6.703 10.874 1.00 91.12 86 SER A N 1
ATOM 678 C CA . SER A 1 86 ? 6.079 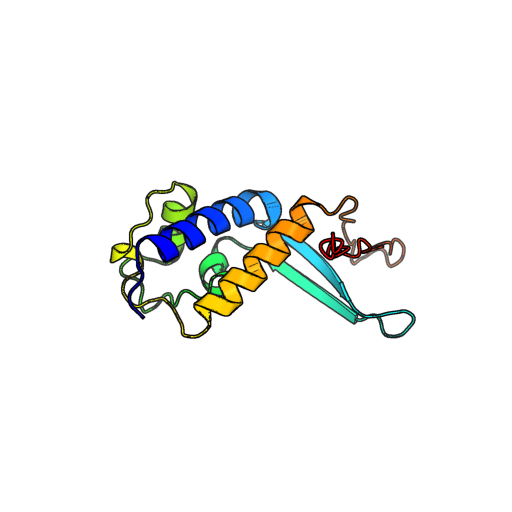6.723 11.093 1.00 91.12 86 SER A CA 1
ATOM 679 C C . SER A 1 86 ? 6.709 7.978 10.487 1.00 91.12 86 SER A C 1
ATOM 681 O O . SER A 1 86 ? 6.128 8.626 9.615 1.00 91.12 86 SER A O 1
ATOM 683 N N . GLN A 1 87 ? 7.941 8.291 10.892 1.00 90.19 87 GLN A N 1
ATOM 684 C CA . GLN A 1 87 ? 8.709 9.395 10.301 1.00 90.19 87 GLN A CA 1
ATOM 685 C C . GLN A 1 87 ? 8.936 9.23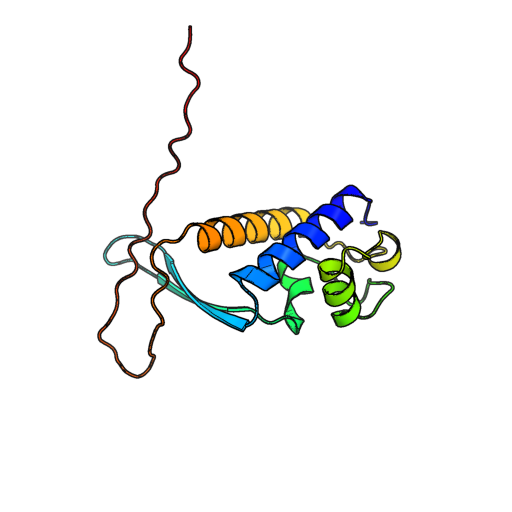8 8.787 1.00 90.19 87 GLN A C 1
ATOM 687 O O . GLN A 1 87 ? 9.072 10.225 8.073 1.00 90.19 87 GLN A O 1
ATOM 692 N N . TYR A 1 88 ? 8.905 8.001 8.278 1.00 91.25 88 TYR A N 1
ATOM 693 C CA . TYR A 1 88 ? 9.074 7.691 6.856 1.00 91.25 88 TYR A CA 1
ATOM 694 C C . TYR A 1 88 ? 7.758 7.676 6.073 1.00 91.25 88 TYR A C 1
ATOM 696 O O . TYR A 1 88 ? 7.762 7.381 4.880 1.00 91.25 88 TYR A O 1
ATOM 704 N N . PHE A 1 89 ? 6.621 7.969 6.711 1.00 91.94 89 PHE A N 1
ATOM 705 C CA . PHE A 1 89 ? 5.323 7.992 6.039 1.00 91.94 89 PHE A CA 1
ATOM 706 C C . PHE A 1 89 ? 5.327 8.864 4.762 1.00 91.94 89 PHE A C 1
ATOM 708 O O . PHE A 1 89 ? 4.905 8.362 3.718 1.00 91.94 89 PHE A O 1
ATOM 715 N N . PRO A 1 90 ? 5.861 10.106 4.755 1.00 90.69 90 PRO A N 1
ATOM 716 C CA . PRO A 1 90 ? 5.845 10.946 3.552 1.00 90.69 90 PRO A CA 1
ATOM 717 C C . PRO A 1 90 ? 6.625 10.359 2.365 1.00 90.69 90 PRO A C 1
ATOM 719 O O . PRO A 1 90 ? 6.137 10.379 1.229 1.00 90.69 90 PRO A O 1
ATOM 722 N N . SER A 1 91 ? 7.817 9.808 2.616 1.00 91.69 91 SER A N 1
ATOM 723 C CA . SER A 1 91 ? 8.655 9.216 1.568 1.00 91.69 91 SER A CA 1
ATOM 724 C C . SER A 1 91 ? 8.058 7.907 1.053 1.00 91.69 91 SER A C 1
ATOM 726 O O . SER A 1 91 ? 7.950 7.715 -0.159 1.00 91.69 91 SER A O 1
ATOM 728 N N . LYS A 1 92 ? 7.561 7.052 1.953 1.00 92.19 92 LYS A N 1
ATOM 729 C CA . LYS A 1 92 ? 6.926 5.773 1.610 1.00 92.19 92 LYS A CA 1
ATOM 730 C C . LYS A 1 92 ? 5.642 5.935 0.795 1.00 92.19 92 LYS A C 1
ATOM 732 O O . LYS A 1 92 ? 5.482 5.266 -0.221 1.00 92.19 92 LYS A O 1
ATOM 737 N N . ILE A 1 93 ? 4.770 6.876 1.166 1.00 92.38 93 ILE A N 1
ATOM 738 C CA . ILE A 1 93 ? 3.568 7.219 0.384 1.00 92.38 93 ILE A CA 1
ATOM 739 C C . ILE A 1 93 ? 3.943 7.687 -1.028 1.00 92.38 93 ILE A C 1
ATOM 741 O O . ILE A 1 93 ? 3.286 7.314 -2.002 1.00 92.38 93 ILE A O 1
ATOM 745 N N . THR A 1 94 ? 5.002 8.492 -1.152 1.00 90.69 94 THR A N 1
ATOM 746 C CA . THR A 1 94 ? 5.467 9.001 -2.449 1.00 90.69 94 THR A CA 1
ATOM 747 C C . THR A 1 94 ? 6.003 7.873 -3.328 1.00 90.69 94 THR A C 1
ATOM 749 O O . THR A 1 94 ? 5.541 7.727 -4.461 1.00 90.69 94 THR A O 1
ATOM 752 N N . ALA A 1 95 ? 6.888 7.029 -2.791 1.00 88.81 95 ALA A N 1
ATOM 753 C CA . ALA A 1 95 ? 7.439 5.876 -3.501 1.00 88.81 95 ALA A CA 1
ATOM 754 C C . ALA A 1 95 ? 6.344 4.881 -3.922 1.00 88.81 95 ALA A C 1
ATOM 756 O O . ALA A 1 95 ? 6.286 4.479 -5.083 1.00 88.81 95 ALA A O 1
ATOM 757 N N . ALA A 1 96 ? 5.414 4.554 -3.018 1.00 89.62 96 ALA A N 1
ATOM 758 C CA . ALA A 1 96 ? 4.288 3.671 -3.316 1.00 89.62 96 ALA A CA 1
ATOM 759 C C . ALA A 1 96 ? 3.400 4.227 -4.440 1.00 89.62 96 ALA A C 1
ATOM 761 O O . ALA A 1 96 ? 2.948 3.480 -5.305 1.00 89.62 96 ALA A O 1
ATOM 762 N N . ARG A 1 97 ? 3.178 5.549 -4.468 1.00 90.31 97 ARG A N 1
ATOM 763 C CA . ARG A 1 97 ? 2.414 6.202 -5.538 1.00 90.31 97 ARG A CA 1
ATOM 764 C C . ARG A 1 97 ? 3.141 6.126 -6.880 1.00 90.31 97 ARG A C 1
ATOM 766 O O . ARG A 1 97 ? 2.488 5.843 -7.878 1.00 90.31 97 ARG A O 1
ATOM 773 N N . MET A 1 98 ? 4.453 6.366 -6.901 1.00 88.19 98 MET A N 1
ATOM 774 C CA . MET A 1 98 ? 5.266 6.258 -8.120 1.00 88.19 98 MET A CA 1
ATOM 775 C C . MET A 1 98 ? 5.257 4.834 -8.668 1.00 88.19 98 MET A C 1
ATOM 777 O O . MET A 1 98 ? 5.012 4.640 -9.850 1.00 88.19 98 MET A O 1
ATOM 781 N N . MET A 1 99 ? 5.440 3.843 -7.798 1.00 84.44 99 MET A N 1
ATOM 782 C CA . MET A 1 99 ? 5.404 2.432 -8.175 1.00 84.44 99 MET A CA 1
ATOM 783 C C . MET A 1 99 ? 4.032 2.020 -8.716 1.00 84.44 99 MET A C 1
ATOM 785 O O . MET A 1 99 ? 3.942 1.376 -9.756 1.00 84.44 99 MET A O 1
ATOM 789 N N . ASN A 1 100 ? 2.957 2.451 -8.052 1.00 86.00 100 ASN A N 1
ATOM 790 C CA . ASN A 1 100 ? 1.601 2.196 -8.519 1.00 86.00 100 ASN A CA 1
ATOM 791 C C . ASN A 1 100 ? 1.323 2.850 -9.883 1.00 86.00 100 ASN A C 1
ATOM 793 O O . ASN A 1 100 ? 0.667 2.243 -10.723 1.00 86.00 100 ASN A O 1
ATOM 797 N N . ALA A 1 101 ? 1.826 4.070 -10.108 1.00 84.75 101 ALA A N 1
ATOM 798 C CA . ALA A 1 101 ? 1.714 4.748 -11.396 1.00 84.75 101 ALA A CA 1
ATOM 799 C C . ALA A 1 101 ? 2.512 4.015 -12.484 1.00 84.75 101 ALA A C 1
ATOM 801 O O . ALA A 1 101 ? 1.957 3.723 -13.538 1.00 84.75 101 ALA A O 1
ATOM 802 N N . PHE A 1 102 ? 3.766 3.655 -12.199 1.00 81.88 102 PHE A N 1
ATOM 803 C CA . PHE A 1 102 ? 4.637 2.920 -13.114 1.00 81.88 102 PHE A CA 1
ATOM 804 C C . PHE A 1 102 ? 4.005 1.598 -13.562 1.00 81.88 102 PHE A C 1
ATOM 806 O O . PHE A 1 102 ? 3.893 1.341 -14.754 1.00 81.88 102 PHE A O 1
ATOM 813 N N . ILE A 1 103 ? 3.512 0.791 -12.621 1.00 78.75 103 ILE A N 1
ATOM 814 C CA . ILE A 1 103 ? 2.901 -0.503 -12.952 1.00 78.75 103 ILE A CA 1
ATOM 815 C C . ILE A 1 103 ? 1.566 -0.330 -13.682 1.00 78.75 103 ILE A C 1
ATOM 817 O O . ILE A 1 103 ? 1.241 -1.140 -14.542 1.00 78.75 103 ILE A O 1
ATOM 821 N N . SER A 1 104 ? 0.813 0.742 -13.410 1.00 75.38 104 SER A N 1
ATOM 822 C CA . SER A 1 104 ? -0.431 1.017 -14.143 1.00 75.38 104 SER A CA 1
ATOM 823 C C . SER A 1 104 ? -0.226 1.421 -15.607 1.00 75.38 104 SER A C 1
ATOM 825 O O . SER A 1 104 ? -1.172 1.342 -16.386 1.00 75.38 104 SER A O 1
ATOM 827 N N . THR A 1 105 ? 0.977 1.867 -15.983 1.00 72.12 105 THR A N 1
ATOM 828 C CA . THR A 1 105 ? 1.299 2.322 -17.346 1.00 72.12 105 THR A CA 1
ATOM 829 C C . THR A 1 105 ? 2.303 1.425 -18.065 1.00 72.12 105 THR A C 1
ATOM 831 O O . THR A 1 105 ? 2.539 1.620 -19.258 1.00 72.12 105 THR A O 1
ATOM 834 N N . ALA A 1 106 ? 2.898 0.452 -17.372 1.00 66.19 106 ALA A N 1
ATOM 835 C CA . ALA A 1 106 ? 3.823 -0.501 -17.963 1.00 66.19 106 ALA A CA 1
ATOM 836 C C . ALA A 1 106 ? 3.095 -1.365 -19.006 1.00 66.19 106 ALA A C 1
ATOM 838 O O . ALA A 1 106 ? 2.216 -2.159 -18.678 1.00 66.19 106 ALA A O 1
ATOM 839 N N . THR A 1 107 ? 3.471 -1.208 -20.276 1.00 51.16 107 THR A N 1
ATOM 840 C CA . THR A 1 107 ? 2.876 -1.924 -21.417 1.00 51.16 107 THR A CA 1
ATOM 841 C C . THR A 1 107 ? 3.352 -3.372 -21.536 1.00 51.16 107 THR A C 1
ATOM 843 O O . THR A 1 107 ? 2.695 -4.176 -22.190 1.00 51.16 107 THR A O 1
ATOM 846 N N . HIS A 1 108 ? 4.456 -3.726 -20.872 1.00 51.72 108 HIS A N 1
ATOM 847 C CA . HIS A 1 108 ? 4.973 -5.088 -20.796 1.00 51.72 108 HIS A CA 1
ATOM 848 C C . HIS A 1 108 ? 5.405 -5.413 -19.365 1.00 51.72 108 HIS A C 1
ATOM 850 O O . HIS A 1 108 ? 6.443 -4.955 -18.894 1.00 51.72 108 HIS A O 1
ATOM 856 N N . VAL A 1 109 ? 4.604 -6.233 -18.686 1.00 50.88 109 VAL A N 1
ATOM 857 C CA . VAL A 1 109 ? 4.995 -6.938 -17.462 1.00 50.88 109 VAL A CA 1
ATOM 858 C C . VAL A 1 109 ? 5.212 -8.389 -17.878 1.00 50.88 109 VAL A C 1
ATOM 860 O O . VAL A 1 109 ? 4.246 -9.109 -18.115 1.00 50.88 109 VAL A O 1
ATOM 863 N N . SER A 1 110 ? 6.463 -8.801 -18.079 1.00 49.12 110 SER A N 1
ATOM 864 C CA . SER A 1 110 ? 6.780 -10.198 -18.392 1.00 49.12 110 SER A CA 1
ATOM 865 C C . SER A 1 110 ? 6.854 -11.012 -17.104 1.00 49.12 110 SER A C 1
ATOM 867 O O . SER A 1 110 ? 7.587 -10.642 -16.187 1.00 49.12 110 SER A O 1
ATOM 869 N N . GLU A 1 111 ? 6.127 -12.124 -17.051 1.00 42.69 111 GLU A N 1
ATOM 870 C CA . GLU A 1 111 ? 6.264 -13.131 -16.000 1.00 42.69 111 GLU A CA 1
ATOM 871 C C . GLU A 1 111 ? 7.668 -13.750 -16.074 1.00 42.69 111 GLU A C 1
ATOM 873 O O . GLU A 1 111 ? 8.112 -14.195 -17.137 1.00 42.69 111 GLU A O 1
ATOM 878 N N . VAL A 1 112 ? 8.403 -13.732 -14.963 1.00 46.56 112 VAL A N 1
ATOM 879 C CA . VAL A 1 112 ? 9.742 -14.324 -14.890 1.00 46.56 112 VAL A CA 1
ATOM 880 C C . VAL A 1 112 ? 9.586 -15.773 -14.459 1.00 46.56 112 VAL A C 1
ATOM 882 O O . VAL A 1 112 ? 9.166 -16.045 -13.340 1.00 46.56 112 VAL A O 1
ATOM 885 N N . ASN A 1 113 ? 9.925 -16.710 -15.346 1.00 43.41 113 ASN A N 1
ATOM 886 C CA . ASN A 1 113 ? 9.969 -18.128 -15.010 1.00 43.41 113 ASN A CA 1
ATOM 887 C C . ASN A 1 113 ? 11.366 -18.481 -14.457 1.00 43.41 113 ASN A C 1
ATOM 889 O O . ASN A 1 113 ? 12.321 -18.525 -15.239 1.00 43.41 113 ASN A O 1
ATOM 893 N N . PRO A 1 114 ? 11.514 -18.775 -13.153 1.00 43.72 114 PRO A N 1
ATOM 894 C CA . PRO A 1 114 ? 12.819 -19.034 -12.539 1.00 43.72 114 PRO A CA 1
ATOM 895 C C . PRO A 1 114 ? 13.507 -20.309 -13.061 1.00 43.72 114 PRO A C 1
ATOM 897 O O . PRO A 1 114 ? 14.713 -20.467 -12.891 1.00 43.72 114 PRO A O 1
ATOM 900 N N . HIS A 1 115 ? 12.778 -21.204 -13.741 1.00 45.72 115 HIS A N 1
ATOM 901 C CA . HIS A 1 115 ? 13.311 -22.458 -14.290 1.00 45.72 115 HIS A CA 1
ATOM 902 C C . HIS A 1 115 ? 13.646 -22.395 -15.787 1.00 45.72 115 HIS A C 1
ATOM 904 O O . HIS A 1 115 ? 14.210 -23.343 -16.335 1.00 45.72 115 HIS A O 1
ATOM 910 N N . ARG A 1 116 ? 13.328 -21.288 -16.470 1.00 42.06 116 ARG A N 1
ATOM 911 C CA . ARG A 1 116 ? 13.708 -21.058 -17.869 1.00 42.06 116 ARG A CA 1
ATOM 912 C C . ARG A 1 116 ? 14.552 -19.790 -17.952 1.00 42.06 116 ARG A C 1
ATOM 914 O O . ARG A 1 116 ? 14.029 -18.701 -18.137 1.00 42.06 116 ARG A O 1
ATOM 921 N N . GLN A 1 117 ? 15.877 -19.948 -17.919 1.00 44.44 117 GLN A N 1
ATOM 922 C CA . GLN A 1 117 ? 16.874 -18.873 -18.097 1.00 44.44 117 GLN A CA 1
ATOM 923 C C . GLN A 1 117 ? 16.760 -18.077 -19.423 1.00 44.44 117 GLN A C 1
ATOM 925 O O . GLN A 1 117 ? 17.537 -17.154 -19.653 1.00 44.44 117 GLN A O 1
ATOM 930 N N . LYS A 1 118 ? 15.814 -18.397 -20.318 1.00 40.41 118 LYS A N 1
ATOM 931 C CA . LYS A 1 118 ? 15.626 -17.726 -21.612 1.00 40.41 118 LYS A CA 1
ATOM 932 C C . LYS A 1 118 ? 14.192 -17.237 -21.805 1.00 40.41 118 LYS A C 1
ATOM 934 O O . LYS A 1 118 ? 13.434 -17.811 -22.576 1.00 40.41 118 LYS A O 1
ATOM 939 N N . SER A 1 119 ? 13.863 -16.124 -21.161 1.00 37.28 119 SER A N 1
ATOM 940 C CA . SER A 1 119 ? 13.018 -15.078 -21.755 1.00 37.28 119 SER A CA 1
ATOM 941 C C . SER A 1 119 ? 13.163 -13.791 -20.947 1.00 37.28 119 SER A C 1
ATOM 943 O O . SER A 1 119 ? 12.245 -13.346 -20.266 1.00 37.28 119 SER A O 1
ATOM 945 N N . MET A 1 120 ? 14.354 -13.199 -21.002 1.00 38.78 120 MET A N 1
ATOM 946 C CA . MET A 1 120 ? 14.591 -11.867 -20.463 1.00 38.78 120 MET A CA 1
ATOM 947 C C . MET A 1 120 ? 14.225 -10.834 -21.533 1.00 38.78 120 MET A C 1
ATOM 949 O O . MET A 1 120 ? 14.960 -10.658 -22.502 1.00 38.78 120 MET A O 1
ATOM 953 N N . ARG A 1 121 ? 13.091 -10.148 -21.367 1.00 35.59 121 ARG A N 1
ATOM 954 C CA . ARG A 1 121 ? 12.856 -8.831 -21.975 1.00 35.59 121 ARG A CA 1
ATOM 955 C C . ARG A 1 121 ? 12.036 -7.969 -21.025 1.00 35.59 121 ARG A C 1
ATOM 957 O O . ARG A 1 121 ? 10.821 -8.102 -20.964 1.00 35.59 121 ARG A O 1
ATOM 964 N N . ILE A 1 122 ? 12.708 -7.026 -20.369 1.00 42.69 122 ILE A N 1
ATOM 965 C CA . ILE A 1 122 ? 12.067 -5.802 -19.886 1.00 42.69 122 ILE A CA 1
ATOM 966 C C . ILE A 1 122 ? 12.822 -4.622 -20.500 1.00 42.69 122 ILE A C 1
ATOM 968 O O . ILE A 1 122 ? 13.976 -4.374 -20.161 1.00 42.69 122 ILE A O 1
ATOM 972 N N . TYR A 1 123 ? 12.152 -3.899 -21.402 1.00 34.75 123 TYR A N 1
ATOM 973 C CA . TYR A 1 123 ? 12.515 -2.536 -21.781 1.00 34.75 123 TYR A CA 1
ATOM 974 C C . TYR A 1 123 ? 11.658 -1.587 -20.946 1.00 34.75 123 TYR A C 1
ATOM 976 O O . TYR A 1 123 ? 10.465 -1.430 -21.197 1.00 34.75 123 TYR A O 1
ATOM 984 N N . GLY A 1 124 ? 12.257 -0.960 -19.939 1.00 33.81 124 GLY A N 1
ATOM 985 C CA . GLY A 1 124 ? 11.649 0.165 -19.243 1.00 33.81 124 GLY A CA 1
ATOM 986 C C . GLY A 1 124 ? 12.105 1.469 -19.884 1.00 33.81 124 GLY A C 1
ATOM 987 O O . GLY A 1 124 ? 13.143 1.989 -19.501 1.00 33.81 124 GLY A O 1
ATOM 988 N N . CYS A 1 125 ? 11.337 2.015 -20.828 1.00 31.55 125 CYS A N 1
ATOM 989 C CA . CYS A 1 125 ? 11.517 3.398 -21.269 1.00 31.55 125 CYS A CA 1
ATOM 990 C C . CYS A 1 125 ? 10.165 4.088 -21.453 1.00 31.55 125 CYS A C 1
ATOM 992 O O . CYS A 1 125 ? 9.445 3.835 -22.414 1.00 31.55 125 CYS A O 1
ATOM 994 N N . ARG A 1 126 ? 9.888 5.069 -20.592 1.00 30.20 126 ARG A N 1
ATOM 995 C CA . ARG A 1 126 ? 9.464 6.377 -21.092 1.00 30.20 126 ARG A CA 1
ATOM 996 C C . ARG A 1 126 ? 10.054 7.441 -20.181 1.00 30.20 126 ARG A C 1
ATOM 998 O O . ARG A 1 126 ? 9.656 7.567 -19.026 1.00 30.20 126 ARG A O 1
ATOM 1005 N N . ALA A 1 127 ? 11.026 8.179 -20.713 1.00 34.78 127 ALA A N 1
ATOM 1006 C CA . ALA A 1 127 ? 11.404 9.468 -20.166 1.00 34.78 127 ALA A CA 1
ATOM 1007 C C . ALA A 1 127 ? 10.115 10.275 -19.961 1.00 34.78 127 ALA A C 1
ATOM 1009 O O . ALA A 1 127 ? 9.357 10.483 -20.911 1.00 34.78 127 ALA A O 1
ATOM 1010 N N . MET A 1 128 ? 9.835 10.703 -18.728 1.00 29.86 128 MET A N 1
ATOM 1011 C CA . MET A 1 128 ? 8.934 11.833 -18.561 1.00 29.86 128 MET A CA 1
ATOM 1012 C C . MET A 1 128 ? 9.682 13.023 -19.155 1.00 29.86 128 MET A C 1
ATOM 1014 O O . MET A 1 128 ? 10.605 13.542 -18.533 1.00 29.86 128 MET A O 1
ATOM 1018 N N . GLN A 1 129 ? 9.321 13.431 -20.372 1.00 34.19 129 GLN A N 1
ATOM 1019 C CA . GLN A 1 129 ? 9.546 14.811 -20.775 1.00 34.19 129 GLN A CA 1
ATOM 1020 C C . GLN A 1 129 ? 8.799 15.658 -19.745 1.00 34.19 129 GLN A C 1
ATOM 1022 O O . GLN A 1 129 ? 7.571 15.738 -19.757 1.00 34.19 129 GLN A O 1
ATOM 1027 N N . LEU A 1 130 ? 9.546 16.237 -18.805 1.00 34.84 130 LEU A N 1
ATOM 1028 C CA . LEU A 1 130 ? 9.130 17.468 -18.160 1.00 34.84 130 LEU A CA 1
ATOM 1029 C C . LEU A 1 130 ? 8.925 18.447 -19.313 1.00 34.84 130 LEU A C 1
ATOM 1031 O O . LEU A 1 130 ? 9.887 18.898 -19.929 1.00 34.84 130 LEU A O 1
ATOM 1035 N N . SER A 1 131 ? 7.672 18.701 -19.669 1.00 34.50 131 SER A N 1
ATOM 1036 C CA . SER A 1 131 ? 7.331 19.860 -20.474 1.00 34.50 131 SER A CA 1
ATOM 1037 C C . SER A 1 131 ? 7.779 21.081 -19.677 1.00 34.50 131 SER A C 1
ATOM 1039 O O . SER A 1 131 ? 7.105 21.491 -18.731 1.00 34.50 131 SER A O 1
ATOM 1041 N N . SER A 1 132 ? 8.951 21.615 -20.014 1.00 37.62 132 SER A N 1
ATOM 1042 C CA . SER A 1 132 ? 9.309 22.983 -19.667 1.00 37.62 132 SER A CA 1
ATOM 1043 C C . SER A 1 132 ? 8.211 23.881 -20.240 1.00 37.62 132 SER A C 1
ATOM 1045 O O . SER A 1 132 ? 7.876 23.717 -21.416 1.00 37.62 132 SER A O 1
ATOM 1047 N N . PRO A 1 133 ? 7.614 24.795 -19.458 1.00 38.28 133 PRO A N 1
ATOM 1048 C CA . PRO A 1 133 ? 6.752 25.800 -20.043 1.00 38.28 133 PRO A CA 1
ATOM 1049 C C . PRO A 1 133 ? 7.606 26.615 -21.011 1.00 38.28 133 PRO A C 1
ATOM 1051 O O . PRO A 1 133 ? 8.620 27.195 -20.623 1.00 38.28 133 PRO A O 1
ATOM 1054 N N . SER A 1 134 ? 7.223 26.590 -22.284 1.00 36.50 134 SER A N 1
ATOM 1055 C CA . SER A 1 134 ? 7.716 27.519 -23.285 1.00 36.50 134 SER A CA 1
ATOM 1056 C C . SER A 1 134 ? 7.466 28.932 -22.772 1.00 36.50 134 SER A C 1
ATOM 1058 O O . SER A 1 134 ? 6.330 29.309 -22.484 1.00 36.50 134 SER A O 1
ATOM 1060 N N . VAL A 1 135 ? 8.567 29.658 -22.599 1.00 43.06 135 VAL A N 1
ATOM 1061 C CA . VAL A 1 135 ? 8.600 31.096 -22.355 1.00 43.06 135 VAL A CA 1
ATOM 1062 C C . VAL A 1 135 ? 7.853 31.758 -23.513 1.00 43.06 135 VAL A C 1
ATOM 1064 O O . VAL A 1 135 ? 8.158 31.467 -24.671 1.00 43.06 135 VAL A O 1
ATOM 1067 N N . ALA A 1 136 ? 6.828 32.540 -23.179 1.00 49.69 136 ALA A N 1
ATOM 1068 C CA . ALA A 1 136 ? 6.144 33.430 -24.111 1.00 49.69 136 ALA A CA 1
ATOM 1069 C C . ALA A 1 136 ? 7.015 34.653 -24.409 1.00 49.69 136 ALA A C 1
ATOM 1071 O O . ALA A 1 136 ? 7.740 35.081 -23.480 1.00 49.69 136 ALA A O 1
#

Sequence (136 aa):
MKANKRDVRRVINLARGYDRNLCGRDFLICYGSGDDARMLEVSFSKKRFNHLVGIDINRCNVKPWVVYKKALAGTLTPHDLGSSLSQYFPSKITAARMMNAFISTATHVSEVNPHRQKSMRIYGCRAMQLSSPSVA

Radius of gyration: 17.77 Å; chains: 1; bounding box: 40×56×41 Å

Foldseek 3Di:
DQDDPVLLLLLLVLLQLCVPQAAPDKAWDWDDDDPPIDIDIDHHHLQCSCVLQQFAQVQFPDHSSVSSVCSPVVNDDSNRRGPRRHPCNVVSSVVSVVVSVQRVPQPDGDDDDPVDPPDDDDDDDDDPPPPDPPDD

pLDDT: mean 76.84, std 20.86, range [29.86, 97.81]